Protein AF-A0A430QHD0-F1 (afdb_monomer)

Mean predicted aligned error: 7.29 Å

Solvent-accessible surface area (backbone atoms only — not comparable to full-atom values): 5453 Å² total; per-residue (Å²): 105,71,69,52,52,54,64,68,65,63,62,29,75,95,84,36,70,42,63,80,73,40,52,72,61,41,51,53,51,51,53,52,53,48,48,68,65,46,42,59,76,43,57,63,20,78,86,67,70,48,82,78,55,51,72,69,56,43,52,50,50,52,51,52,52,52,47,53,49,52,51,53,49,50,51,50,53,50,48,44,67,74,65,54,80,69,80,78,76,85,125

InterPro domains:
  IPR023298 P-type ATPase, transmembrane domain superfamily [SSF81665] (6-84)

Structure (mmCIF, N/CA/C/O backbone):
data_AF-A0A430QHD0-F1
#
_entry.id   AF-A0A430QHD0-F1
#
loop_
_atom_site.group_PDB
_atom_site.id
_atom_site.type_symbol
_atom_site.label_atom_id
_atom_site.label_alt_id
_atom_site.label_comp_id
_atom_site.label_asym_id
_atom_site.label_entity_id
_atom_site.label_seq_id
_atom_site.pdbx_PDB_ins_code
_atom_site.Cartn_x
_atom_site.Cartn_y
_atom_site.Cartn_z
_atom_site.occupancy
_atom_site.B_iso_or_equiv
_atom_site.auth_seq_id
_atom_site.auth_comp_id
_atom_site.auth_asym_id
_atom_site.auth_atom_id
_atom_site.pdbx_PDB_model_num
ATOM 1 N N . MET A 1 1 ? -0.293 -7.194 1.449 1.00 62.19 1 MET A N 1
ATOM 2 C CA . MET A 1 1 ? -1.075 -7.826 2.528 1.00 62.19 1 MET A CA 1
ATOM 3 C C . MET A 1 1 ? -0.861 -7.126 3.866 1.00 62.19 1 MET A C 1
ATOM 5 O O . MET A 1 1 ? -1.814 -6.512 4.302 1.00 62.19 1 MET A O 1
ATOM 9 N N . GLU A 1 2 ? 0.345 -7.053 4.449 1.00 78.00 2 GLU A N 1
ATOM 10 C CA . GLU A 1 2 ? 0.583 -6.381 5.757 1.00 78.00 2 GLU A CA 1
ATOM 11 C C . GLU A 1 2 ? 0.007 -4.955 5.892 1.00 78.00 2 GLU A C 1
ATOM 13 O O . GLU A 1 2 ? -0.636 -4.625 6.885 1.00 78.00 2 GLU A O 1
ATOM 18 N N . THR A 1 3 ? 0.186 -4.107 4.874 1.00 79.44 3 THR A N 1
ATOM 19 C CA . THR A 1 3 ? -0.346 -2.732 4.859 1.00 79.44 3 THR A CA 1
ATOM 20 C C . THR A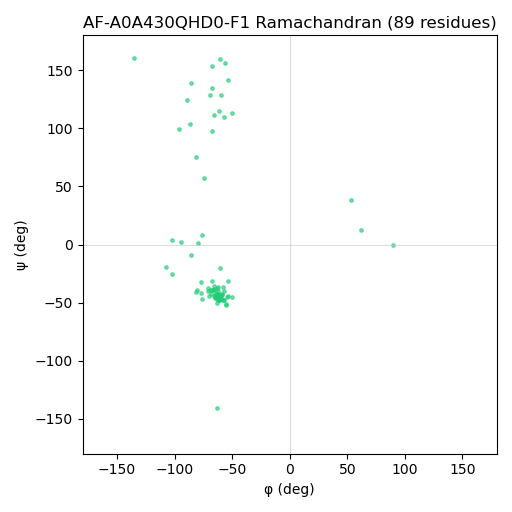 1 3 ? -1.873 -2.691 4.846 1.00 79.44 3 THR A C 1
ATOM 22 O O . THR A 1 3 ? -2.475 -1.858 5.520 1.00 79.44 3 THR A O 1
ATOM 25 N N . VAL A 1 4 ? -2.500 -3.609 4.106 1.00 77.44 4 VAL A N 1
ATOM 26 C CA . VAL A 1 4 ? -3.958 -3.774 4.044 1.00 77.44 4 VAL A CA 1
ATOM 27 C C . VAL A 1 4 ? -4.472 -4.325 5.370 1.00 77.44 4 VAL A C 1
ATOM 29 O O . VAL A 1 4 ? -5.433 -3.790 5.908 1.00 77.44 4 VAL A O 1
ATOM 32 N N . THR A 1 5 ? -3.800 -5.322 5.947 1.00 79.50 5 THR A N 1
ATOM 33 C CA . THR A 1 5 ? -4.137 -5.895 7.255 1.00 79.50 5 THR A CA 1
ATOM 34 C C . THR A 1 5 ? -4.122 -4.829 8.340 1.00 79.50 5 THR A C 1
ATOM 36 O O . THR A 1 5 ? -5.087 -4.723 9.096 1.00 79.50 5 THR A O 1
ATOM 39 N N . LEU A 1 6 ? -3.069 -4.010 8.384 1.00 81.00 6 LEU A N 1
ATOM 40 C CA . LEU A 1 6 ? -2.956 -2.912 9.336 1.00 81.00 6 LEU A CA 1
ATOM 41 C C . LEU A 1 6 ? -4.070 -1.880 9.125 1.00 81.00 6 LEU A C 1
ATOM 43 O O . LEU A 1 6 ? -4.708 -1.474 10.088 1.00 81.00 6 LEU A O 1
ATOM 47 N N . ALA A 1 7 ? -4.333 -1.480 7.878 1.00 77.12 7 ALA A N 1
ATOM 48 C CA . ALA A 1 7 ? -5.349 -0.477 7.567 1.00 77.12 7 ALA A CA 1
ATOM 49 C C . ALA A 1 7 ? -6.782 -0.955 7.857 1.00 77.12 7 ALA A C 1
ATOM 51 O O . ALA A 1 7 ? -7.600 -0.171 8.331 1.00 77.12 7 ALA A O 1
ATOM 52 N N . VAL A 1 8 ? -7.093 -2.223 7.570 1.00 77.31 8 VAL A N 1
ATOM 53 C CA . VAL A 1 8 ? -8.435 -2.798 7.748 1.00 77.31 8 VAL A CA 1
ATOM 54 C C . VAL A 1 8 ? -8.718 -3.104 9.219 1.00 77.31 8 VAL A C 1
ATOM 56 O O . VAL A 1 8 ? -9.801 -2.789 9.697 1.00 77.31 8 VAL A O 1
ATOM 59 N N . ASN A 1 9 ? -7.749 -3.655 9.958 1.00 79.50 9 ASN A N 1
ATOM 60 C CA . ASN A 1 9 ? -7.967 -4.081 11.346 1.00 79.50 9 ASN A CA 1
ATOM 61 C C . ASN A 1 9 ? -7.777 -2.964 12.379 1.00 79.50 9 ASN A C 1
ATOM 63 O O . ASN A 1 9 ? -8.075 -3.170 13.559 1.00 79.50 9 ASN A O 1
ATOM 67 N N . TYR A 1 10 ? -7.270 -1.791 11.983 1.00 77.38 10 TYR A N 1
ATOM 68 C CA . TYR A 1 10 ? -7.087 -0.690 12.919 1.00 77.38 10 TYR A CA 1
ATOM 69 C C . TYR A 1 10 ? -8.436 -0.157 13.402 1.00 77.38 10 TYR A C 1
ATOM 71 O O . TYR A 1 10 ? -9.116 0.641 12.752 1.00 77.38 10 TYR A O 1
ATOM 79 N N . THR A 1 11 ? -8.820 -0.633 14.578 1.00 68.94 11 THR A N 1
ATOM 80 C CA . THR A 1 11 ? -10.088 -0.333 15.221 1.00 68.94 11 THR A CA 1
ATOM 81 C C . THR A 1 11 ? -9.811 0.806 16.190 1.00 68.94 11 THR A C 1
ATOM 83 O O . THR A 1 11 ? -9.226 0.569 17.241 1.00 68.94 11 THR A O 1
ATOM 86 N N . GLY A 1 12 ? -10.131 2.040 15.784 1.00 71.12 12 GLY A N 1
ATOM 87 C CA . GLY A 1 12 ? -9.934 3.249 16.595 1.00 71.12 12 GLY A CA 1
ATOM 88 C C . GLY A 1 12 ? -10.769 3.250 17.886 1.00 71.12 12 GLY A C 1
ATOM 89 O O . GLY A 1 12 ? -10.924 2.232 18.564 1.00 71.12 12 GLY A O 1
ATOM 90 N N . HIS A 1 13 ? -11.325 4.401 18.264 1.00 66.88 13 HIS A N 1
ATOM 91 C CA . HIS A 1 13 ? -12.060 4.518 19.531 1.00 66.88 13 HIS A CA 1
ATOM 92 C C . HIS A 1 13 ? -13.172 3.463 19.664 1.00 66.88 13 HIS A C 1
ATOM 94 O O . HIS A 1 13 ? -13.856 3.171 18.677 1.00 66.88 13 HIS A O 1
ATOM 100 N N . PRO A 1 14 ? -13.393 2.897 20.870 1.00 65.75 14 PRO A N 1
ATOM 101 C CA . PRO A 1 14 ? -12.889 3.339 22.182 1.00 65.75 14 PRO A CA 1
ATOM 102 C C . PRO A 1 14 ? -11.583 2.674 22.668 1.00 65.75 14 PRO A C 1
ATOM 104 O O . PRO A 1 14 ? -11.163 2.942 23.790 1.00 65.75 14 PRO A O 1
ATOM 107 N N . PHE A 1 15 ? -10.960 1.787 21.883 1.00 65.31 15 PHE A N 1
ATOM 108 C CA . PHE A 1 15 ? -9.818 0.976 22.345 1.00 65.31 15 PHE A CA 1
ATOM 109 C C . PHE A 1 15 ? -8.454 1.483 21.858 1.00 65.31 15 PHE A C 1
ATOM 111 O O . PHE A 1 15 ? -7.446 1.230 22.516 1.00 65.31 15 PHE A O 1
ATOM 118 N N . MET A 1 16 ? -8.412 2.200 20.731 1.00 72.44 16 MET A N 1
ATOM 119 C CA . MET A 1 16 ? -7.208 2.849 20.199 1.00 72.44 16 MET A CA 1
ATOM 120 C C . MET A 1 16 ? -7.528 4.276 19.744 1.00 72.44 16 MET A C 1
ATOM 122 O O . MET A 1 16 ? -8.683 4.609 19.484 1.00 72.44 16 MET A O 1
ATOM 126 N N . GLU A 1 17 ? -6.502 5.118 19.624 1.00 78.44 17 GLU A N 1
ATOM 127 C CA . GLU A 1 17 ? -6.619 6.422 18.959 1.00 78.44 17 GLU A CA 1
ATOM 128 C C . GLU A 1 17 ? -7.135 6.247 17.527 1.00 78.44 17 GLU A C 1
ATOM 130 O O . GLU A 1 17 ? -6.993 5.186 16.919 1.00 78.44 17 GLU A O 1
ATOM 135 N N . SER A 1 18 ? -7.750 7.276 16.953 1.00 79.12 18 SER A N 1
ATOM 136 C CA . SER A 1 18 ? -8.054 7.238 15.524 1.00 79.12 18 SER A CA 1
ATOM 137 C C . SER A 1 18 ? -6.761 7.275 14.697 1.00 79.12 18 SER A C 1
ATOM 139 O O . SER A 1 18 ? -5.751 7.847 15.106 1.00 79.12 18 SER A O 1
ATOM 141 N N . LEU A 1 19 ? -6.794 6.718 13.481 1.00 77.88 19 LEU A N 1
ATOM 142 C CA . LEU A 1 19 ? -5.650 6.745 12.555 1.00 77.88 19 LEU A CA 1
ATOM 143 C C . LEU A 1 19 ? -5.124 8.168 12.309 1.00 77.88 19 LEU A C 1
ATOM 145 O O . LEU A 1 19 ? -3.939 8.352 12.073 1.00 77.88 19 LEU A O 1
ATOM 149 N N . ILE A 1 20 ? -6.003 9.173 12.363 1.00 78.81 20 ILE A N 1
ATOM 150 C CA . ILE A 1 20 ? -5.656 10.583 12.140 1.00 78.81 20 ILE A CA 1
ATOM 151 C C . ILE A 1 20 ? -4.971 11.190 13.375 1.00 78.81 20 ILE A C 1
ATOM 153 O O . ILE A 1 20 ? -4.105 12.056 13.240 1.00 78.81 20 ILE A O 1
ATOM 157 N N . GLU A 1 21 ? -5.333 10.728 14.571 1.00 84.12 21 GLU A N 1
ATOM 158 C CA . GLU A 1 21 ? -4.691 11.121 15.829 1.00 84.12 21 GLU A CA 1
ATOM 159 C C . GLU A 1 21 ? -3.285 10.513 15.936 1.00 84.12 21 GLU A C 1
ATOM 161 O O . GLU A 1 21 ? -2.331 11.219 16.280 1.00 84.12 21 GLU A O 1
ATOM 166 N N . ASN A 1 22 ? -3.116 9.254 15.516 1.00 86.06 22 ASN A N 1
ATOM 167 C CA . ASN A 1 22 ? -1.820 8.581 15.485 1.00 86.06 22 ASN A CA 1
ATOM 168 C C . ASN A 1 22 ? -1.001 8.965 14.237 1.00 86.06 22 ASN A C 1
ATOM 170 O O . ASN A 1 22 ? -0.836 8.196 13.285 1.00 86.06 22 ASN A O 1
ATOM 174 N N . LYS A 1 23 ? -0.447 10.184 14.254 1.00 86.88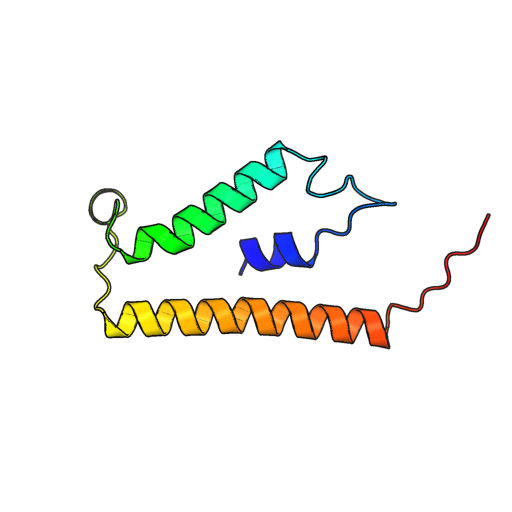 23 LYS A N 1
ATOM 175 C CA . LYS A 1 23 ? 0.351 10.740 13.146 1.00 86.88 23 LYS A CA 1
ATOM 176 C C . LYS A 1 23 ? 1.510 9.837 12.694 1.00 86.88 23 LYS A C 1
ATOM 178 O O . LYS A 1 23 ? 1.672 9.694 11.483 1.00 86.88 23 LYS A O 1
ATOM 183 N N . PRO A 1 24 ? 2.315 9.218 13.586 1.00 88.38 24 PRO A N 1
ATOM 184 C CA . PRO A 1 24 ? 3.384 8.314 13.159 1.00 88.38 24 PRO A CA 1
ATOM 185 C C . PRO A 1 24 ? 2.868 7.128 12.340 1.00 88.38 24 PRO A C 1
ATOM 187 O O . PRO A 1 24 ? 3.450 6.797 11.307 1.00 88.38 24 PRO A O 1
ATOM 190 N N . MET A 1 25 ? 1.758 6.522 12.768 1.00 86.38 25 MET A N 1
ATOM 191 C CA . MET A 1 25 ? 1.148 5.394 12.069 1.00 86.38 25 MET A CA 1
ATOM 192 C C . MET A 1 25 ? 0.502 5.806 10.743 1.00 86.38 25 MET A C 1
ATOM 194 O O . MET A 1 25 ? 0.598 5.084 9.753 1.00 86.38 25 MET A O 1
ATOM 198 N N . LEU A 1 26 ? -0.114 6.988 10.688 1.00 86.69 26 LEU A N 1
ATOM 199 C CA . LEU A 1 26 ? -0.645 7.526 9.440 1.00 86.69 26 LEU A CA 1
ATOM 200 C C . LEU A 1 26 ? 0.467 7.767 8.415 1.00 86.69 26 LEU A C 1
ATOM 202 O O . LEU A 1 26 ? 0.341 7.378 7.256 1.00 86.69 26 LEU A O 1
ATOM 206 N N . ILE A 1 27 ? 1.567 8.393 8.843 1.00 90.06 27 ILE A N 1
ATOM 207 C CA . ILE A 1 27 ? 2.709 8.684 7.971 1.00 90.06 27 ILE A CA 1
ATOM 208 C C . ILE A 1 27 ? 3.339 7.383 7.474 1.00 90.06 27 ILE A C 1
ATOM 210 O O . ILE A 1 27 ? 3.605 7.269 6.279 1.00 90.06 27 ILE A O 1
ATOM 214 N N . SER A 1 28 ? 3.547 6.391 8.346 1.00 90.31 28 SER A N 1
ATOM 215 C CA . SER A 1 28 ? 4.127 5.108 7.933 1.00 90.31 28 SER A CA 1
ATOM 216 C C . SER A 1 28 ? 3.243 4.382 6.919 1.00 90.31 28 SER A C 1
ATOM 218 O O . SER A 1 28 ? 3.756 3.861 5.927 1.00 90.31 28 SER A O 1
ATOM 220 N N . LEU A 1 29 ? 1.919 4.422 7.102 1.00 89.50 29 LEU A N 1
ATOM 221 C CA . LEU A 1 29 ? 0.972 3.856 6.148 1.00 89.50 29 LEU A CA 1
ATOM 222 C C . LEU A 1 29 ? 1.031 4.585 4.799 1.00 89.50 29 LEU A C 1
ATOM 224 O O . LEU A 1 29 ? 1.117 3.933 3.761 1.00 89.50 29 LEU A O 1
ATOM 228 N N . ILE A 1 30 ? 1.050 5.921 4.799 1.00 90.88 30 ILE A N 1
ATOM 229 C CA . ILE A 1 30 ? 1.156 6.723 3.571 1.00 90.88 30 ILE A CA 1
ATOM 230 C C . ILE A 1 30 ? 2.457 6.409 2.829 1.00 90.88 30 ILE A C 1
ATOM 232 O O . ILE A 1 30 ? 2.426 6.162 1.625 1.00 90.88 30 ILE A O 1
ATOM 236 N N . VAL A 1 31 ? 3.592 6.376 3.531 1.00 93.12 31 VAL A N 1
ATOM 237 C CA . VAL A 1 31 ? 4.897 6.060 2.933 1.00 93.12 31 VAL A CA 1
ATOM 238 C C . VAL A 1 31 ? 4.890 4.659 2.322 1.00 93.12 31 VAL A C 1
ATOM 240 O O . VAL A 1 31 ? 5.355 4.483 1.196 1.00 93.12 31 VAL A O 1
ATOM 243 N N . ALA A 1 32 ? 4.313 3.674 3.013 1.00 91.38 32 ALA A N 1
ATOM 244 C CA . ALA A 1 32 ? 4.206 2.315 2.495 1.00 91.38 32 ALA A CA 1
ATOM 245 C C . ALA A 1 32 ? 3.331 2.248 1.230 1.00 91.38 32 ALA A C 1
ATOM 24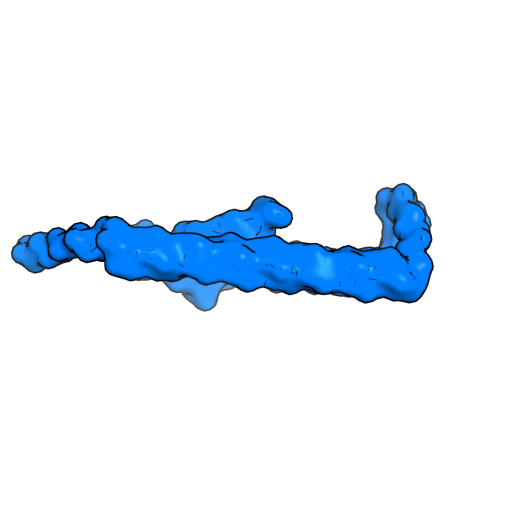7 O O . ALA A 1 32 ? 3.726 1.631 0.240 1.00 91.38 32 ALA A O 1
ATOM 248 N N . VAL A 1 33 ? 2.174 2.920 1.228 1.00 90.56 33 VAL A N 1
ATOM 249 C CA . VAL A 1 33 ? 1.279 2.996 0.059 1.00 90.56 33 VAL A CA 1
ATOM 250 C C . VAL A 1 33 ? 1.972 3.681 -1.120 1.00 90.56 33 VAL A C 1
ATOM 252 O O . VAL A 1 33 ? 1.916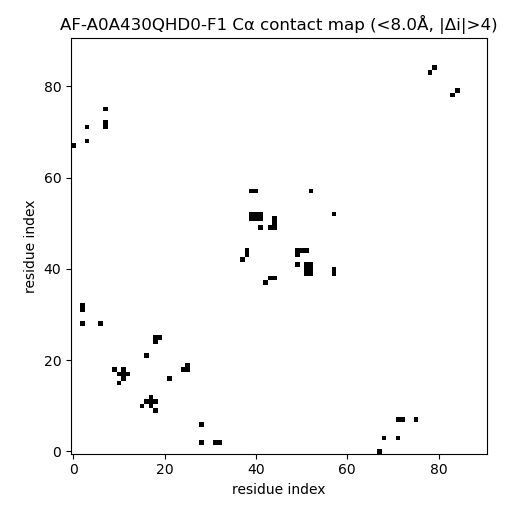 3.175 -2.239 1.00 90.56 33 VAL A O 1
ATOM 255 N N . LEU A 1 34 ? 2.675 4.790 -0.882 1.00 92.56 34 LEU A N 1
ATOM 256 C CA . LEU A 1 34 ? 3.432 5.486 -1.923 1.00 92.56 34 LEU A CA 1
ATOM 257 C C . LEU A 1 34 ? 4.535 4.603 -2.507 1.00 92.56 34 LEU A C 1
ATOM 259 O O . LEU A 1 34 ? 4.665 4.535 -3.725 1.00 92.56 34 LEU A O 1
ATOM 263 N N . GLY A 1 35 ? 5.284 3.884 -1.668 1.00 91.62 35 GLY A N 1
ATOM 264 C CA . GLY A 1 35 ? 6.297 2.934 -2.130 1.00 91.62 35 GLY A CA 1
ATOM 265 C C . GLY A 1 35 ? 5.701 1.863 -3.044 1.00 91.62 35 GLY A C 1
ATOM 266 O O . GLY A 1 35 ? 6.191 1.648 -4.149 1.00 91.62 35 GLY A O 1
ATOM 267 N N . ILE A 1 36 ? 4.585 1.259 -2.634 1.00 90.75 36 ILE A N 1
ATOM 268 C CA . ILE A 1 36 ? 3.863 0.250 -3.424 1.00 90.75 36 ILE A CA 1
ATOM 269 C C . ILE A 1 36 ? 3.435 0.786 -4.800 1.00 90.75 36 ILE A C 1
ATOM 271 O O . ILE A 1 36 ? 3.455 0.039 -5.775 1.00 90.75 36 ILE A O 1
ATOM 275 N N . VAL A 1 37 ? 3.047 2.061 -4.894 1.00 91.38 37 VAL A N 1
ATOM 276 C CA . VAL A 1 37 ? 2.610 2.678 -6.157 1.00 91.38 37 VAL A CA 1
ATOM 277 C C . VAL A 1 37 ? 3.789 3.109 -7.027 1.00 91.38 37 VAL A C 1
ATOM 279 O O . VAL A 1 37 ? 3.724 2.954 -8.241 1.00 91.38 37 VAL A O 1
ATOM 282 N N . ILE A 1 38 ? 4.858 3.642 -6.435 1.00 92.25 38 ILE A N 1
ATOM 283 C CA . ILE A 1 38 ? 5.989 4.243 -7.157 1.00 92.25 38 ILE A CA 1
ATOM 284 C C . ILE A 1 38 ? 6.979 3.182 -7.654 1.00 92.25 38 ILE A C 1
ATOM 286 O O . ILE A 1 38 ? 7.450 3.271 -8.788 1.00 92.25 38 ILE A O 1
ATOM 290 N N . LEU A 1 39 ? 7.280 2.161 -6.845 1.00 91.81 39 LEU A N 1
ATOM 291 C CA . LEU A 1 39 ? 8.287 1.143 -7.175 1.00 91.81 39 LEU A CA 1
ATOM 292 C C . LEU A 1 39 ? 8.011 0.401 -8.497 1.00 91.81 39 LEU A C 1
ATOM 294 O O . LEU A 1 39 ? 8.955 0.216 -9.267 1.00 91.81 39 LEU A O 1
ATOM 298 N N . PRO A 1 40 ? 6.758 0.042 -8.847 1.00 91.56 40 PRO A N 1
ATOM 299 C CA . PRO A 1 40 ? 6.471 -0.580 -10.134 1.00 91.56 40 PRO A CA 1
ATOM 300 C C . PRO A 1 40 ? 6.836 0.270 -11.355 1.00 91.56 40 PRO A C 1
ATOM 302 O O . PRO A 1 40 ? 6.997 -0.280 -12.439 1.00 91.56 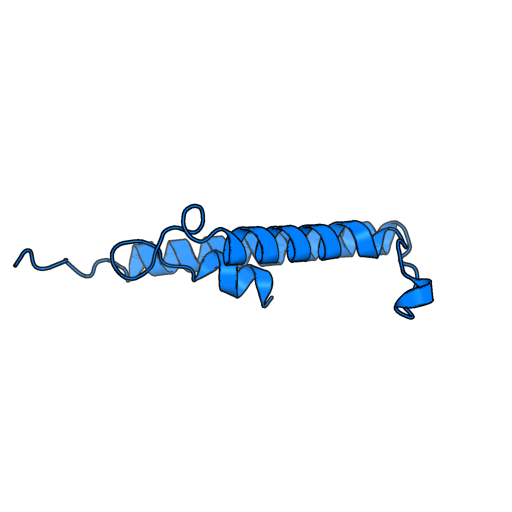40 PRO A O 1
ATOM 305 N N . PHE A 1 41 ? 6.986 1.594 -11.221 1.00 91.19 41 PHE A N 1
ATOM 306 C CA . PHE A 1 41 ? 7.426 2.468 -12.316 1.00 91.19 41 PHE A CA 1
ATOM 307 C C . PHE A 1 41 ? 8.943 2.453 -12.545 1.00 91.19 41 PHE A C 1
ATOM 309 O O . PHE A 1 41 ? 9.422 3.150 -13.436 1.00 91.19 41 PHE A O 1
ATOM 316 N N . GLY A 1 42 ? 9.695 1.659 -11.780 1.00 86.50 42 GLY A N 1
ATOM 317 C CA . GLY A 1 42 ? 11.144 1.519 -11.924 1.00 86.50 42 GLY A CA 1
ATOM 318 C C . GLY A 1 42 ? 11.948 2.518 -11.092 1.00 86.50 42 GLY A C 1
ATOM 319 O O . GLY A 1 42 ? 13.176 2.475 -11.084 1.00 86.50 42 GLY A O 1
ATOM 320 N N . SER A 1 43 ? 11.286 3.405 -10.343 1.00 84.56 43 SER A N 1
ATOM 321 C CA . SER A 1 43 ? 11.974 4.256 -9.372 1.00 84.56 43 SER A CA 1
ATOM 322 C C .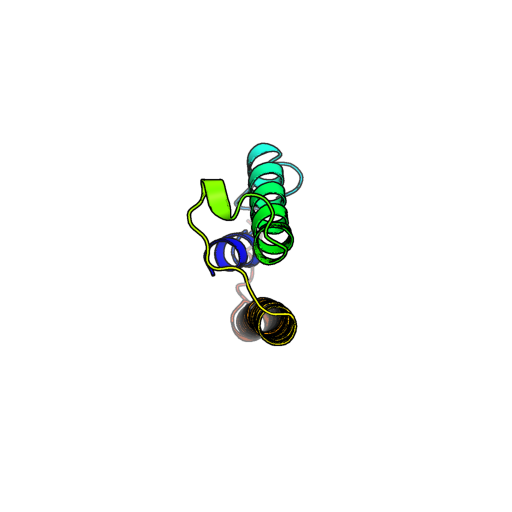 SER A 1 43 ? 12.673 3.382 -8.331 1.00 84.56 43 SER A C 1
ATOM 324 O O . SER A 1 43 ? 12.050 2.499 -7.750 1.00 84.56 43 SER A O 1
ATOM 326 N N . PHE A 1 44 ? 13.962 3.634 -8.096 1.00 85.25 44 PHE A N 1
ATOM 327 C CA . PHE A 1 44 ? 14.815 2.848 -7.192 1.00 85.25 44 PHE A CA 1
ATOM 328 C C . PHE A 1 44 ? 15.009 1.375 -7.582 1.00 85.25 44 PHE A C 1
ATOM 330 O O . PHE A 1 44 ? 15.549 0.621 -6.775 1.00 85.25 44 PHE A O 1
ATOM 337 N N . ALA A 1 45 ? 14.629 0.956 -8.796 1.00 85.94 45 ALA A N 1
ATOM 338 C CA . ALA A 1 45 ? 14.739 -0.444 -9.196 1.00 85.94 45 ALA A CA 1
ATOM 339 C C . ALA A 1 45 ? 16.181 -0.963 -9.112 1.00 85.94 45 ALA A C 1
ATOM 341 O O . ALA A 1 45 ? 16.403 -2.016 -8.527 1.00 85.94 45 ALA A O 1
ATOM 342 N N . ASP A 1 46 ? 17.167 -0.191 -9.571 1.00 86.06 46 ASP A N 1
ATOM 343 C CA . ASP A 1 46 ? 18.576 -0.605 -9.509 1.00 86.06 46 ASP A CA 1
ATOM 344 C C . ASP A 1 46 ? 19.118 -0.639 -8.074 1.00 86.06 46 ASP A C 1
ATOM 346 O O . ASP A 1 46 ? 19.833 -1.563 -7.691 1.00 86.06 46 ASP A O 1
ATOM 350 N N . ALA A 1 47 ? 18.733 0.340 -7.249 1.00 89.56 47 ALA A N 1
ATOM 351 C CA . ALA A 1 47 ? 19.152 0.423 -5.849 1.00 89.56 47 ALA A CA 1
ATOM 352 C C . ALA A 1 47 ? 18.570 -0.717 -4.994 1.00 89.56 47 ALA A C 1
ATOM 354 O O . ALA A 1 47 ? 19.197 -1.151 -4.031 1.00 89.56 47 ALA A O 1
ATOM 355 N N . LEU A 1 48 ? 17.375 -1.194 -5.351 1.00 88.75 48 LEU A N 1
ATOM 356 C CA . LEU A 1 48 ? 16.649 -2.261 -4.662 1.00 88.75 48 LEU A CA 1
ATOM 357 C C . LEU A 1 48 ? 16.747 -3.616 -5.378 1.00 88.75 48 LEU A C 1
ATOM 359 O O . LEU A 1 48 ? 16.121 -4.576 -4.936 1.00 88.75 48 LEU A O 1
ATOM 363 N N . GLN A 1 49 ? 17.514 -3.695 -6.471 1.00 89.38 49 GLN A N 1
ATOM 364 C CA . GLN A 1 49 ? 17.668 -4.890 -7.308 1.00 89.38 49 GLN A CA 1
ATOM 365 C C . GLN A 1 49 ? 16.326 -5.475 -7.795 1.00 89.38 49 GLN A C 1
ATOM 367 O O . GLN A 1 49 ? 16.137 -6.690 -7.856 1.00 89.38 49 GLN A O 1
ATOM 372 N N . LEU A 1 50 ? 15.376 -4.601 -8.138 1.00 87.50 50 LEU A N 1
ATOM 373 C CA . LEU A 1 50 ? 14.051 -4.973 -8.626 1.00 87.50 50 LEU A CA 1
ATOM 374 C C . LEU A 1 50 ? 14.063 -5.218 -10.136 1.00 87.50 50 LEU A C 1
ATOM 376 O O . LEU A 1 50 ? 14.623 -4.450 -10.921 1.00 87.50 50 LEU A O 1
ATOM 380 N N . VAL A 1 51 ? 13.350 -6.264 -10.552 1.00 89.19 51 VAL A N 1
ATOM 381 C CA . VAL A 1 51 ? 13.067 -6.507 -11.969 1.00 89.19 51 VAL A CA 1
ATOM 382 C C . VAL A 1 51 ? 12.132 -5.418 -12.484 1.00 89.19 51 VAL A C 1
ATOM 384 O O . VAL A 1 51 ? 11.136 -5.076 -11.844 1.00 89.19 51 VAL A O 1
ATOM 387 N N . HIS A 1 52 ? 12.452 -4.874 -13.655 1.00 87.88 52 HIS A N 1
ATOM 388 C CA . HIS A 1 52 ? 11.609 -3.883 -14.306 1.00 87.88 52 HIS A CA 1
ATOM 389 C C . HIS A 1 52 ? 10.321 -4.544 -14.794 1.00 87.88 52 HIS A C 1
ATOM 391 O O . HIS A 1 52 ? 10.350 -5.571 -15.469 1.00 87.88 52 HIS A O 1
ATOM 397 N N . LEU A 1 53 ? 9.185 -3.956 -14.429 1.00 89.50 53 LEU A N 1
ATOM 398 C CA . LEU A 1 53 ? 7.882 -4.482 -14.804 1.00 89.50 53 LEU A CA 1
ATOM 399 C C . LEU A 1 53 ? 7.449 -3.901 -16.150 1.00 89.50 53 LEU A C 1
ATOM 401 O O . LEU A 1 53 ? 7.311 -2.682 -16.307 1.00 89.50 53 LEU A O 1
ATOM 405 N N . ASP A 1 54 ? 7.154 -4.789 -17.095 1.00 93.31 54 ASP A N 1
ATOM 406 C CA . ASP A 1 54 ? 6.521 -4.418 -18.357 1.00 93.31 54 ASP A CA 1
ATOM 407 C C . ASP A 1 54 ? 5.153 -3.768 -18.123 1.00 93.31 54 ASP A C 1
ATOM 409 O O . ASP A 1 54 ? 4.524 -3.918 -17.073 1.00 93.31 54 ASP A O 1
ATOM 413 N N . TYR A 1 55 ? 4.664 -3.017 -19.110 1.00 92.50 55 TYR A N 1
ATOM 414 C CA . TYR A 1 55 ? 3.392 -2.299 -19.000 1.00 92.50 55 TYR A CA 1
ATOM 415 C C . TYR A 1 55 ? 2.217 -3.211 -18.608 1.00 92.50 55 TYR A C 1
ATOM 417 O O . TYR A 1 55 ? 1.482 -2.891 -17.671 1.00 92.50 55 TYR A O 1
ATOM 425 N N . ASP A 1 56 ? 2.101 -4.378 -19.241 1.00 95.00 56 ASP A N 1
ATOM 426 C CA . ASP A 1 56 ? 1.026 -5.332 -18.956 1.00 95.00 56 ASP A CA 1
ATOM 427 C C . ASP A 1 56 ? 1.135 -5.925 -17.545 1.00 95.00 56 ASP A C 1
ATOM 429 O O . ASP A 1 56 ? 0.131 -6.048 -16.837 1.00 95.00 56 ASP A O 1
ATOM 433 N N . LEU A 1 57 ? 2.360 -6.217 -17.094 1.00 92.88 57 LEU A N 1
ATOM 434 C CA . LEU A 1 57 ? 2.625 -6.705 -15.739 1.00 92.88 57 LEU A CA 1
ATOM 435 C C . LEU A 1 57 ? 2.315 -5.641 -14.685 1.00 92.88 57 LEU A C 1
ATOM 437 O O . LEU A 1 57 ? 1.732 -5.967 -13.653 1.00 92.88 57 LEU A O 1
ATOM 441 N N . ARG A 1 58 ? 2.623 -4.364 -14.945 1.00 94.12 58 ARG A N 1
ATOM 442 C CA . ARG A 1 58 ? 2.256 -3.250 -14.051 1.00 94.12 58 ARG A CA 1
ATOM 443 C C . ARG A 1 58 ? 0.746 -3.108 -13.925 1.00 94.12 58 ARG A C 1
ATOM 445 O O . ARG A 1 58 ? 0.238 -2.967 -12.816 1.00 94.12 58 ARG A O 1
ATOM 452 N N . ILE A 1 59 ? 0.010 -3.190 -15.035 1.00 95.56 59 ILE A N 1
ATOM 453 C CA . ILE A 1 59 ? -1.459 -3.162 -14.995 1.00 95.56 59 ILE A CA 1
ATOM 454 C C . ILE A 1 59 ? -1.994 -4.347 -14.192 1.00 95.56 59 ILE A C 1
ATOM 456 O O . ILE A 1 59 ? -2.878 -4.167 -13.353 1.00 95.56 59 ILE A O 1
ATOM 460 N N . MET A 1 60 ? -1.475 -5.552 -14.438 1.00 96.06 60 MET A N 1
ATOM 461 C CA . MET A 1 60 ? -1.878 -6.747 -13.698 1.00 96.06 60 MET A CA 1
ATOM 462 C C . MET A 1 60 ? -1.596 -6.590 -12.200 1.00 96.06 60 MET A C 1
ATOM 464 O O . MET A 1 60 ? -2.483 -6.856 -11.391 1.00 96.06 60 MET A O 1
ATOM 468 N N . PHE A 1 61 ? -0.419 -6.079 -11.838 1.00 94.12 61 PHE A N 1
ATOM 469 C CA . PHE A 1 61 ? -0.033 -5.789 -10.459 1.00 94.12 61 PHE A CA 1
ATOM 470 C C . PHE A 1 61 ? -1.045 -4.865 -9.771 1.00 94.12 61 PHE A C 1
ATOM 472 O O . PHE A 1 61 ? -1.585 -5.218 -8.724 1.00 94.12 61 PHE A O 1
ATOM 479 N N . PHE A 1 62 ? -1.382 -3.725 -10.385 1.00 94.75 62 PHE A N 1
ATOM 480 C CA . PHE A 1 62 ? -2.352 -2.790 -9.806 1.00 94.75 62 PHE A CA 1
ATOM 481 C C . PHE A 1 62 ? -3.766 -3.369 -9.716 1.00 94.75 62 PHE A C 1
ATOM 483 O O . PHE A 1 62 ? -4.466 -3.111 -8.738 1.00 94.75 62 PHE A O 1
ATOM 490 N N . LYS A 1 63 ? -4.191 -4.182 -10.693 1.00 95.25 63 LYS A N 1
ATOM 491 C CA . LYS A 1 63 ? -5.489 -4.876 -10.643 1.00 95.25 63 LYS A CA 1
ATOM 492 C C . LYS A 1 63 ? -5.567 -5.843 -9.468 1.00 95.25 63 LYS A C 1
ATOM 494 O O . LYS A 1 63 ? -6.549 -5.818 -8.732 1.00 95.25 63 LYS A O 1
ATOM 499 N N . VAL A 1 64 ? -4.540 -6.673 -9.289 1.00 94.81 64 VAL A N 1
ATOM 500 C CA . VAL A 1 64 ? -4.472 -7.636 -8.182 1.00 94.81 64 VAL A CA 1
ATOM 501 C C . VAL A 1 64 ? -4.428 -6.904 -6.845 1.00 94.81 64 VAL A C 1
ATOM 503 O O . VAL A 1 64 ? -5.138 -7.285 -5.922 1.00 94.81 64 VAL A O 1
ATOM 506 N N . LEU A 1 65 ? -3.667 -5.813 -6.756 1.00 93.12 65 LEU A N 1
ATOM 507 C CA . LEU A 1 65 ? -3.566 -5.015 -5.538 1.00 93.12 65 LEU A CA 1
ATOM 508 C C . LEU A 1 65 ? -4.895 -4.355 -5.152 1.00 93.12 65 LEU A C 1
ATOM 510 O O . LEU A 1 65 ? -5.295 -4.394 -3.990 1.00 93.12 65 LEU A O 1
ATOM 514 N N . ALA A 1 66 ? -5.600 -3.779 -6.127 1.00 92.69 66 ALA A N 1
ATOM 515 C CA . ALA A 1 66 ? -6.926 -3.215 -5.907 1.00 92.69 66 ALA A CA 1
ATOM 516 C C . ALA A 1 66 ? -7.931 -4.299 -5.496 1.00 92.69 66 ALA A C 1
ATOM 518 O O . ALA A 1 66 ? -8.719 -4.088 -4.576 1.00 92.69 66 ALA A O 1
ATOM 519 N N . PHE A 1 67 ? -7.883 -5.465 -6.146 1.00 94.81 67 PHE A N 1
ATOM 520 C CA . PHE A 1 67 ? -8.731 -6.601 -5.800 1.00 94.81 67 PHE A CA 1
ATOM 521 C C . PHE A 1 67 ? -8.481 -7.083 -4.365 1.00 94.81 67 PHE A C 1
ATOM 523 O O . PHE A 1 67 ? -9.443 -7.226 -3.618 1.00 94.81 67 PHE A O 1
ATOM 530 N N . ASP A 1 68 ? -7.221 -7.265 -3.960 1.00 90.75 68 ASP A N 1
ATOM 531 C CA . ASP A 1 68 ? -6.833 -7.679 -2.603 1.00 90.75 68 ASP A CA 1
ATOM 532 C C . ASP A 1 68 ? -7.379 -6.717 -1.539 1.00 90.75 68 ASP A C 1
ATOM 534 O O . ASP A 1 68 ? -8.02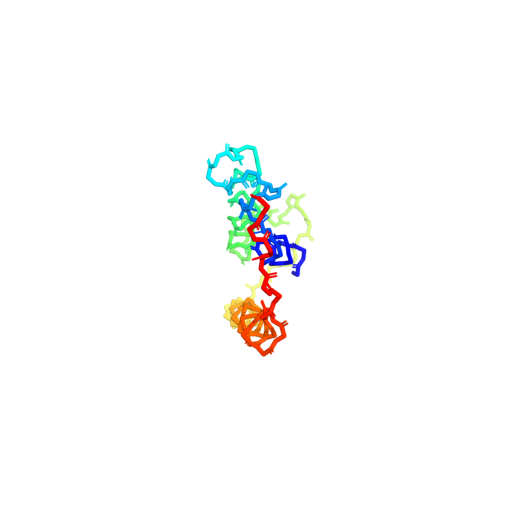0 -7.137 -0.571 1.00 90.75 68 ASP A O 1
ATOM 538 N N . PHE A 1 69 ? -7.202 -5.411 -1.760 1.00 88.94 69 PHE A N 1
ATOM 539 C CA . PHE A 1 69 ? -7.693 -4.379 -0.851 1.00 88.94 69 PHE A CA 1
ATOM 540 C C . PHE A 1 69 ? -9.223 -4.374 -0.749 1.00 88.94 69 PHE A C 1
ATOM 542 O O . PHE A 1 69 ? -9.772 -4.405 0.354 1.00 88.94 69 PHE A O 1
ATOM 549 N N . ILE A 1 70 ? -9.920 -4.362 -1.891 1.00 92.19 70 ILE A N 1
ATOM 550 C CA . ILE A 1 70 ? -11.387 -4.314 -1.935 1.00 92.19 70 ILE A CA 1
ATOM 551 C C . ILE A 1 70 ? -11.981 -5.586 -1.330 1.00 92.19 70 ILE A C 1
ATOM 553 O O . ILE A 1 70 ? -12.896 -5.496 -0.516 1.00 92.19 70 ILE A O 1
ATOM 557 N N . ALA A 1 71 ? -11.467 -6.761 -1.698 1.00 92.69 71 ALA A N 1
ATOM 558 C CA . ALA A 1 71 ? -11.952 -8.035 -1.185 1.00 92.69 71 ALA A CA 1
ATOM 559 C C . ALA A 1 71 ? -11.762 -8.126 0.333 1.00 92.69 71 ALA A C 1
ATOM 561 O O . ALA A 1 71 ? -12.718 -8.432 1.043 1.00 92.69 71 ALA A O 1
ATOM 562 N N . SER A 1 72 ? -10.573 -7.784 0.836 1.00 89.56 72 SER A N 1
ATOM 563 C CA . SER A 1 72 ? -10.285 -7.795 2.275 1.00 89.56 72 SER A CA 1
ATOM 564 C C . SER A 1 72 ? -11.192 -6.836 3.044 1.00 89.56 72 SER A C 1
ATOM 566 O O . SER A 1 72 ? -11.774 -7.217 4.058 1.00 89.56 72 SER A O 1
ATOM 568 N N . PHE A 1 73 ? -11.382 -5.616 2.533 1.00 87.12 73 PHE A N 1
ATOM 569 C CA . PHE A 1 73 ? -12.273 -4.635 3.148 1.00 87.12 73 PHE A CA 1
ATOM 570 C C . PHE A 1 73 ? -13.738 -5.089 3.133 1.00 87.12 73 PHE A C 1
ATOM 572 O O . PHE A 1 73 ? -14.438 -4.957 4.133 1.00 87.12 73 PHE A O 1
ATOM 579 N N . LEU A 1 74 ? -14.223 -5.637 2.016 1.00 91.69 74 LEU A N 1
ATOM 580 C CA . LEU A 1 74 ? -15.600 -6.121 1.913 1.00 91.69 74 LEU A CA 1
ATOM 581 C C . LEU A 1 74 ? -15.855 -7.293 2.856 1.00 91.69 74 LEU A C 1
ATOM 583 O O . LEU A 1 74 ? -16.870 -7.297 3.548 1.00 91.69 74 LEU A O 1
ATOM 587 N N . ILE A 1 75 ? -14.940 -8.263 2.903 1.00 92.06 75 ILE A N 1
ATOM 588 C CA . ILE A 1 75 ? -15.049 -9.419 3.796 1.00 92.06 75 ILE A CA 1
ATOM 589 C C . ILE A 1 75 ? -15.081 -8.951 5.251 1.00 92.06 75 ILE A C 1
ATOM 591 O O . ILE A 1 75 ? -15.978 -9.361 5.984 1.00 92.06 75 ILE A O 1
ATOM 595 N N . ASP A 1 76 ? -14.184 -8.047 5.649 1.00 88.44 76 ASP A N 1
ATOM 596 C CA . ASP A 1 76 ? -14.183 -7.460 6.993 1.00 88.44 76 ASP A CA 1
ATOM 597 C C . ASP A 1 76 ? -15.532 -6.804 7.331 1.00 88.44 76 ASP A C 1
ATOM 599 O O . ASP A 1 76 ? -16.172 -7.156 8.324 1.00 88.44 76 ASP A O 1
ATOM 603 N N . ARG A 1 77 ? -16.049 -5.933 6.454 1.00 88.19 77 ARG A N 1
ATOM 604 C CA . ARG A 1 77 ? -17.341 -5.261 6.676 1.00 88.19 77 ARG A CA 1
ATOM 605 C C . ARG A 1 77 ? -18.512 -6.232 6.737 1.00 88.19 77 ARG A C 1
ATOM 607 O O . ARG A 1 77 ? -19.411 -6.031 7.552 1.00 88.19 77 ARG A O 1
ATOM 614 N N . VAL A 1 78 ? -18.508 -7.283 5.919 1.00 91.12 78 VAL A N 1
ATOM 615 C CA . VAL A 1 78 ? -19.529 -8.339 5.953 1.00 91.12 78 VAL A CA 1
ATOM 616 C C . VAL A 1 78 ? -19.457 -9.115 7.269 1.00 91.12 78 VAL A C 1
ATOM 618 O O . VAL A 1 78 ? -20.491 -9.337 7.898 1.00 91.12 78 VAL A O 1
ATOM 621 N N . LEU A 1 79 ? -18.260 -9.475 7.737 1.00 88.50 79 LEU A N 1
ATOM 622 C CA . LEU A 1 79 ? -18.075 -10.169 9.011 1.00 88.50 79 LEU A CA 1
ATOM 623 C C . LEU A 1 79 ? -18.489 -9.295 10.199 1.00 88.50 79 LEU A C 1
ATOM 625 O O . LEU A 1 79 ? -19.231 -9.762 11.061 1.00 88.50 79 LEU A O 1
ATOM 629 N N . VAL A 1 80 ? -18.102 -8.019 10.224 1.00 85.38 80 VAL A N 1
ATOM 630 C CA . VAL A 1 80 ? -18.540 -7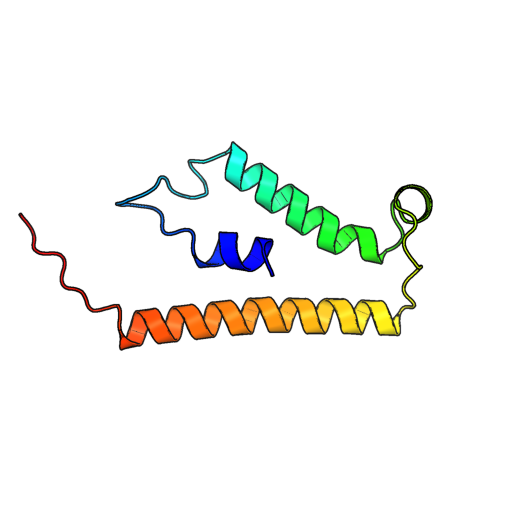.057 11.249 1.00 85.38 80 VAL A CA 1
ATOM 631 C C . VAL A 1 80 ? -20.056 -6.851 11.195 1.00 85.38 80 VAL A C 1
ATOM 633 O O . VAL A 1 80 ? -20.703 -6.748 12.234 1.00 85.38 80 VAL A O 1
ATOM 636 N N . PHE A 1 81 ? -20.668 -6.842 10.013 1.00 83.62 81 PHE A N 1
ATOM 637 C CA . PHE A 1 81 ? -22.119 -6.713 9.889 1.00 83.62 81 PHE A CA 1
ATOM 638 C C . PHE A 1 81 ? -22.874 -7.947 10.416 1.00 83.62 81 PHE A C 1
ATOM 640 O O . PHE A 1 81 ? -23.886 -7.802 11.107 1.00 83.62 81 PHE A O 1
ATOM 647 N N . ILE A 1 82 ? -22.384 -9.154 10.111 1.00 88.00 82 ILE A N 1
ATOM 648 C CA . ILE A 1 82 ? -23.015 -10.422 10.512 1.00 88.00 82 ILE A CA 1
ATOM 649 C C . ILE A 1 82 ? -22.758 -10.722 11.996 1.00 88.00 82 ILE A C 1
ATOM 651 O O . ILE A 1 82 ? -23.691 -11.063 12.725 1.00 88.00 82 ILE A O 1
ATOM 655 N N . PHE A 1 83 ? -21.512 -10.581 12.452 1.00 86.19 83 PHE A N 1
ATOM 656 C CA . PHE A 1 83 ? -21.053 -11.024 13.774 1.00 86.19 83 PHE A CA 1
ATOM 657 C C . PHE A 1 83 ? -20.800 -9.881 14.766 1.00 86.19 83 PHE A C 1
ATOM 659 O O . PHE A 1 83 ? -20.810 -10.107 15.973 1.00 86.19 83 PHE A O 1
ATOM 666 N N . GLY A 1 84 ? -20.619 -8.643 14.301 1.00 71.00 84 GLY A N 1
ATOM 667 C CA . GLY A 1 84 ? -20.240 -7.490 15.129 1.00 71.00 84 GLY A CA 1
ATOM 668 C C . GLY A 1 84 ? -21.361 -6.888 15.981 1.00 71.00 84 GLY A C 1
ATOM 669 O O . GLY A 1 84 ? -21.155 -5.856 16.617 1.00 71.00 84 GLY A O 1
ATOM 670 N N . ARG A 1 85 ? -22.543 -7.520 16.068 1.00 60.53 85 ARG A N 1
ATOM 671 C CA . ARG A 1 85 ? -23.598 -7.139 17.029 1.00 60.53 85 ARG A CA 1
ATOM 672 C C . ARG A 1 85 ? -23.255 -7.583 18.458 1.00 60.53 85 ARG A C 1
ATOM 674 O O . ARG A 1 85 ? -24.040 -8.273 19.105 1.00 60.53 85 ARG A O 1
ATOM 681 N N . VAL A 1 86 ? -22.114 -7.160 18.991 1.00 57.22 86 VAL A N 1
ATOM 682 C CA . VAL A 1 86 ? -21.876 -7.216 20.436 1.00 57.22 86 VAL A CA 1
ATOM 683 C C . VAL A 1 86 ? -22.437 -5.924 21.024 1.00 57.22 86 VAL A C 1
ATOM 685 O O . VAL A 1 86 ? -21.860 -4.852 20.869 1.00 57.22 86 VAL A O 1
ATOM 688 N N . LYS A 1 87 ? -23.615 -6.012 21.659 1.00 51.62 87 LYS A N 1
ATOM 689 C CA . LYS A 1 87 ? -24.197 -4.920 22.455 1.00 51.62 87 LYS A CA 1
ATOM 690 C C . LYS A 1 87 ? -23.137 -4.418 23.440 1.00 51.62 87 LYS A C 1
ATOM 692 O O . LYS A 1 87 ? -22.796 -5.144 24.373 1.00 51.62 87 LYS A O 1
ATOM 697 N N . GLN A 1 88 ? -22.665 -3.182 23.283 1.00 47.94 88 GLN A N 1
ATOM 698 C CA . GLN A 1 88 ? -21.999 -2.497 24.386 1.00 47.94 88 GLN A CA 1
ATOM 699 C C . GLN A 1 88 ? -23.014 -2.370 25.526 1.00 47.94 88 GLN A C 1
ATOM 701 O O . GLN A 1 88 ? -24.053 -1.722 25.388 1.00 47.94 88 GLN A O 1
ATOM 706 N N . LYS A 1 89 ? -22.745 -3.042 26.647 1.00 42.97 89 LYS A N 1
ATOM 707 C CA . LYS A 1 89 ? -23.419 -2.738 27.906 1.00 42.97 89 LYS A CA 1
ATOM 708 C C . LYS A 1 89 ? -22.958 -1.333 28.293 1.00 42.97 89 LYS A C 1
ATOM 710 O O . LYS A 1 89 ? -21.785 -1.151 28.595 1.00 42.97 89 LYS A O 1
ATOM 715 N N . SER A 1 90 ? -23.870 -0.363 28.239 1.00 41.06 90 SER A N 1
ATOM 716 C CA . SER A 1 90 ? -23.713 0.902 28.958 1.00 41.06 90 SER A CA 1
ATOM 717 C C . SER A 1 90 ? -23.547 0.543 30.433 1.00 41.06 90 SER A C 1
ATOM 719 O O . SER A 1 90 ? -24.482 0.001 31.027 1.00 41.06 90 SER A O 1
ATOM 721 N N . LEU A 1 91 ? -22.343 0.739 30.969 1.00 39.44 91 LEU A N 1
ATOM 722 C CA . LEU A 1 91 ? -22.108 0.813 32.410 1.00 39.44 91 LEU A CA 1
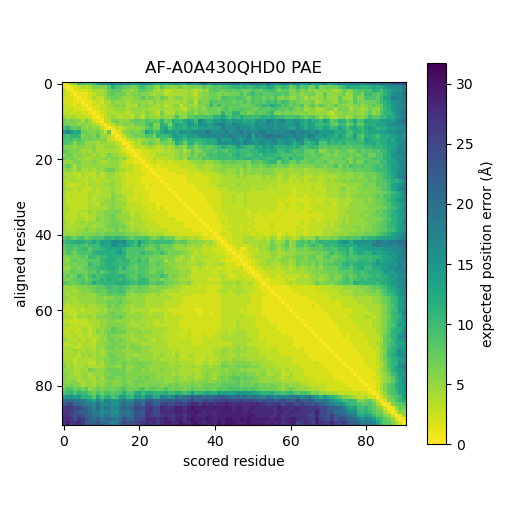ATOM 723 C C . LEU A 1 91 ? -22.354 2.248 32.866 1.00 39.44 91 LEU A C 1
ATOM 725 O O . LEU A 1 91 ? -22.000 3.162 32.089 1.00 39.44 91 LEU A O 1
#

Foldseek 3Di:
DVLLCCVQPPDDPPVHHPCVVVVVNVVVSVVVVCCLLVVQCVVCCVVVVHDHADPVRNVVSVVVVVCVNVVSNVVSVVCCVVPVPPDDDDD

Radius of gyration: 17.45 Å; Cα contacts (8 Å, |Δi|>4): 40; chains: 1; bounding box: 43×22×51 Å

Sequence (91 aa):
METVTLAVNYTGHPFMESLIENKPMLISLIVAVLGIVILPFGSFADALQLVHLDYDLRIMFFKVLAFDFIASFLIDRVLVFIFGRVKQKSL

Secondary structure (DSSP, 8-state):
-HHHHHHHH---TTTS--TTT-HHHHHHHHHHHHHHHHGGGTTTTTTTTPPPPPHHHHHHHHHHHHHHHHHHHHHHHHHHHHH--------

pLDDT: mean 83.37, std 12.69, range [39.44, 96.06]

Organism: Schistosoma bovis (NCBI:txid6184)

Nearest PDB structures (foldseek):
  6xmu-assembly1_A  TM=7.674E-01  e=9.456E-03  Saccharomyces cerevisiae S288C
  6xmt-assembly1_A  TM=8.168E-01  e=1.537E-02  Saccharomyces cerevisiae S288C
  6xmp-assembly1_A  TM=7.735E-01  e=2.350E-02  Saccharomyces cerevisiae S288C
  6xms-assembly1_A  TM=7.768E-01  e=8.408E-02  Saccharomyces cerevisiae S288C